Protein AF-A0A7S0ZDK3-F1 (afdb_monomer_lite)

Organism: NCBI:txid708627

Structure (mmCIF, N/CA/C/O backbone):
data_AF-A0A7S0ZDK3-F1
#
_entry.id   AF-A0A7S0ZDK3-F1
#
loop_
_atom_site.group_PDB
_atom_site.id
_atom_site.type_symbol
_atom_site.label_atom_id
_atom_site.label_alt_id
_atom_site.label_comp_id
_atom_site.label_asym_id
_atom_site.label_entity_id
_atom_site.label_seq_id
_atom_site.pdbx_PDB_ins_code
_atom_site.Cartn_x
_atom_site.Cartn_y
_atom_site.Cartn_z
_atom_site.occupancy
_atom_site.B_iso_or_equiv
_atom_site.auth_seq_id
_atom_site.auth_comp_id
_atom_site.auth_asym_id
_atom_site.auth_atom_id
_atom_site.pdbx_PDB_model_num
ATOM 1 N N . MET A 1 1 ? 7.897 22.894 -35.690 1.00 46.56 1 MET A N 1
ATOM 2 C CA . MET A 1 1 ? 9.089 22.799 -34.808 1.00 46.56 1 MET A CA 1
ATOM 3 C C . MET A 1 1 ? 8.785 21.907 -33.601 1.00 46.56 1 MET A C 1
ATOM 5 O O . MET A 1 1 ? 7.871 22.221 -32.848 1.00 46.56 1 MET A O 1
ATOM 9 N N . LYS A 1 2 ? 9.490 20.780 -33.400 1.00 56.97 2 LYS A N 1
ATOM 10 C CA . LYS A 1 2 ? 9.317 19.940 -32.193 1.00 56.97 2 LYS A CA 1
ATOM 11 C C . LYS A 1 2 ? 10.013 20.607 -30.998 1.00 56.97 2 LYS A C 1
ATOM 13 O O . LYS A 1 2 ? 11.218 20.837 -31.040 1.00 56.97 2 LYS A O 1
ATOM 18 N N . LYS A 1 3 ? 9.258 20.910 -29.934 1.00 69.38 3 LYS A N 1
ATOM 19 C CA . LYS A 1 3 ? 9.762 21.470 -28.663 1.00 69.38 3 LYS A CA 1
ATOM 20 C C . LYS A 1 3 ? 10.899 20.583 -28.118 1.00 69.38 3 LYS A C 1
ATOM 22 O O . LYS A 1 3 ? 10.716 19.367 -28.025 1.00 69.38 3 LYS A O 1
ATOM 27 N N . LYS A 1 4 ? 12.056 21.167 -27.758 1.00 67.81 4 LYS A N 1
ATOM 28 C CA . LYS A 1 4 ? 13.169 20.434 -27.117 1.00 67.81 4 LYS A CA 1
ATOM 29 C C . LYS A 1 4 ? 12.643 19.715 -25.869 1.00 67.81 4 LYS A C 1
ATOM 31 O O . LYS A 1 4 ? 12.098 20.341 -24.961 1.00 67.81 4 LYS A O 1
ATOM 36 N N . LEU A 1 5 ? 12.784 18.393 -25.848 1.00 64.25 5 LEU A N 1
ATOM 37 C CA . LEU A 1 5 ? 12.333 17.549 -24.744 1.00 64.25 5 LEU A CA 1
ATOM 38 C C . LEU A 1 5 ? 13.233 17.767 -23.527 1.00 64.25 5 LEU A C 1
ATOM 40 O O . LEU A 1 5 ? 14.458 17.731 -23.644 1.00 64.25 5 LEU A O 1
ATOM 44 N N . LYS A 1 6 ? 12.629 17.975 -22.353 1.00 70.75 6 LYS A N 1
ATOM 45 C CA . LYS A 1 6 ? 13.392 18.118 -21.107 1.00 70.75 6 LYS A CA 1
ATOM 46 C C . LYS A 1 6 ? 14.023 16.771 -20.731 1.00 70.75 6 LYS A C 1
ATOM 48 O O . LYS A 1 6 ? 13.408 15.713 -20.895 1.00 70.75 6 LYS A O 1
ATOM 53 N N . LYS A 1 7 ? 15.254 16.807 -20.210 1.00 61.22 7 LYS A N 1
ATOM 54 C CA . LYS A 1 7 ? 15.987 15.616 -19.747 1.00 61.22 7 LYS A CA 1
ATOM 55 C C . LYS A 1 7 ? 15.122 14.836 -18.745 1.00 61.22 7 LYS A C 1
ATOM 57 O O . LYS A 1 7 ? 14.619 15.414 -17.788 1.00 61.22 7 LYS A O 1
ATOM 62 N N . GLY A 1 8 ? 14.925 13.539 -18.993 1.00 65.38 8 GLY A N 1
ATOM 63 C CA . GLY A 1 8 ? 14.106 12.657 -18.148 1.00 65.38 8 GLY A CA 1
ATOM 64 C C . GLY A 1 8 ? 12.634 12.500 -18.558 1.00 65.38 8 GLY A C 1
ATOM 65 O O . GLY A 1 8 ? 11.938 11.709 -17.935 1.00 65.38 8 GLY A O 1
ATOM 66 N N . GLN A 1 9 ? 12.154 13.184 -19.607 1.00 63.25 9 GLN A N 1
ATOM 67 C CA . GLN A 1 9 ? 10.770 13.030 -20.095 1.00 63.25 9 GLN A CA 1
ATOM 68 C C . GLN A 1 9 ? 10.529 11.804 -20.994 1.00 63.25 9 GLN A C 1
ATOM 70 O O . GLN A 1 9 ? 9.375 11.494 -21.277 1.00 63.25 9 GLN A O 1
ATOM 75 N N . LYS A 1 10 ? 11.577 11.120 -21.477 1.00 62.34 10 LYS A N 1
ATOM 76 C CA . LYS A 1 10 ? 11.452 9.940 -22.355 1.00 62.34 10 LYS A CA 1
ATOM 77 C C . LYS A 1 10 ? 12.510 8.873 -22.055 1.00 62.34 10 LYS A C 1
ATOM 79 O O . LYS A 1 10 ? 13.595 9.186 -21.563 1.00 62.34 10 LYS A O 1
ATOM 84 N N . GLY A 1 11 ? 12.204 7.626 -22.422 1.00 67.31 11 GLY A N 1
ATOM 85 C CA . GLY A 1 11 ? 13.107 6.470 -22.358 1.00 67.31 11 GLY A CA 1
ATOM 86 C C . GLY A 1 11 ? 13.025 5.689 -21.043 1.00 67.31 11 GLY A C 1
ATOM 87 O O . GLY A 1 11 ? 12.132 5.901 -20.236 1.00 67.31 11 GLY A O 1
ATOM 88 N N . ASN A 1 12 ? 13.987 4.799 -20.783 1.00 62.78 12 ASN A N 1
ATOM 89 C CA . ASN A 1 12 ? 13.971 3.926 -19.596 1.00 62.78 12 ASN A CA 1
ATOM 90 C C . ASN A 1 12 ? 13.865 4.671 -18.252 1.00 62.78 12 ASN A C 1
ATOM 92 O O . ASN A 1 12 ? 13.403 4.089 -17.277 1.00 62.78 12 ASN A O 1
ATOM 96 N N . ALA A 1 13 ? 14.239 5.953 -18.198 1.00 63.53 13 ALA A N 1
ATOM 97 C CA . ALA A 1 13 ? 14.087 6.786 -17.008 1.00 63.53 13 ALA A CA 1
ATOM 98 C C . ALA A 1 13 ? 12.617 7.019 -16.599 1.00 63.53 13 ALA A C 1
ATOM 100 O O . ALA A 1 13 ? 12.360 7.224 -15.419 1.00 63.53 13 ALA A O 1
ATOM 101 N N . THR A 1 14 ? 11.653 6.952 -17.529 1.00 72.50 14 THR A N 1
ATOM 102 C CA . THR A 1 14 ? 10.213 7.090 -17.225 1.00 72.50 14 THR A CA 1
ATOM 103 C C . THR A 1 14 ? 9.550 5.772 -16.829 1.00 72.50 14 THR A C 1
ATOM 105 O O . THR A 1 14 ? 8.430 5.769 -16.319 1.00 72.50 14 THR A O 1
ATOM 108 N N . ASN A 1 15 ? 10.223 4.644 -17.067 1.00 88.12 15 ASN A N 1
ATOM 109 C CA . ASN A 1 15 ? 9.660 3.315 -16.825 1.00 88.12 15 ASN A CA 1
ATOM 110 C C . ASN A 1 15 ? 9.730 2.908 -15.355 1.00 88.12 15 ASN A C 1
ATOM 112 O O . ASN A 1 15 ? 8.996 2.012 -14.942 1.00 88.12 15 ASN A O 1
ATOM 116 N N . TYR A 1 16 ? 10.587 3.563 -14.571 1.00 91.75 16 TYR A N 1
ATOM 117 C CA . TYR A 1 16 ? 10.805 3.244 -13.169 1.00 91.75 16 TYR A CA 1
ATOM 118 C C . TYR A 1 16 ? 10.513 4.442 -12.277 1.00 91.75 16 TYR A C 1
ATOM 120 O O . TYR A 1 16 ? 10.767 5.590 -12.630 1.00 91.75 16 TYR A O 1
ATOM 128 N N . ILE A 1 17 ? 10.020 4.150 -11.082 1.00 93.12 17 ILE A N 1
ATOM 129 C CA . ILE A 1 17 ? 9.715 5.128 -10.046 1.00 93.12 17 ILE A CA 1
ATOM 130 C C . ILE A 1 17 ? 10.376 4.692 -8.742 1.00 93.12 17 ILE A C 1
ATOM 132 O O . ILE A 1 17 ? 10.418 3.507 -8.410 1.00 93.12 17 ILE A O 1
ATOM 136 N N . THR A 1 18 ? 10.936 5.642 -7.996 1.00 95.00 18 THR A N 1
ATOM 137 C CA . THR A 1 18 ? 11.538 5.342 -6.693 1.00 95.00 18 THR A CA 1
ATOM 138 C C . THR A 1 18 ? 10.463 5.024 -5.658 1.00 95.00 18 THR A C 1
ATOM 140 O O . THR A 1 18 ? 9.370 5.590 -5.691 1.00 95.00 18 THR A O 1
ATOM 143 N N . ARG A 1 19 ? 10.786 4.171 -4.676 1.00 95.62 19 ARG A N 1
ATOM 144 C CA . ARG A 1 19 ? 9.867 3.810 -3.579 1.00 95.62 19 ARG A CA 1
ATOM 145 C C . ARG A 1 19 ? 9.230 5.032 -2.914 1.00 95.62 19 ARG A C 1
ATOM 147 O O . ARG A 1 19 ? 8.030 5.042 -2.682 1.00 95.62 19 ARG A O 1
ATOM 154 N N . ARG A 1 20 ? 10.016 6.081 -2.636 1.00 95.19 20 ARG A N 1
ATOM 155 C CA . ARG A 1 20 ? 9.509 7.321 -2.018 1.00 95.19 20 ARG A CA 1
ATOM 156 C C . ARG A 1 20 ? 8.434 7.981 -2.883 1.00 95.19 20 ARG A C 1
ATOM 158 O O . ARG A 1 20 ? 7.384 8.332 -2.363 1.00 95.19 20 ARG A O 1
ATOM 165 N N . LYS A 1 21 ? 8.669 8.099 -4.194 1.00 95.00 21 LYS A N 1
ATOM 166 C CA . LYS A 1 21 ? 7.692 8.669 -5.131 1.00 95.00 21 LYS A CA 1
ATOM 167 C C . LYS A 1 21 ? 6.447 7.792 -5.272 1.00 95.00 21 LYS A C 1
ATOM 169 O O . LYS A 1 21 ? 5.349 8.333 -5.335 1.00 95.00 21 LYS A O 1
ATOM 174 N N . ALA A 1 22 ? 6.601 6.466 -5.268 1.00 96.38 22 ALA A N 1
ATOM 175 C CA . ALA A 1 22 ? 5.471 5.538 -5.272 1.00 96.38 22 ALA A CA 1
ATOM 176 C C . ALA A 1 22 ? 4.582 5.721 -4.029 1.00 96.38 22 ALA A C 1
ATOM 178 O O . ALA A 1 22 ? 3.372 5.875 -4.166 1.00 96.38 22 ALA A O 1
ATOM 179 N N . LEU A 1 23 ? 5.180 5.814 -2.834 1.00 96.56 23 LEU A N 1
ATOM 180 C CA . LEU A 1 23 ? 4.452 6.086 -1.587 1.00 96.56 23 LEU A CA 1
ATOM 181 C C . LEU A 1 23 ? 3.692 7.414 -1.641 1.00 96.56 23 LEU A C 1
ATOM 183 O O . LEU A 1 23 ? 2.521 7.467 -1.278 1.00 96.56 23 LEU A O 1
ATOM 187 N N . THR A 1 24 ? 4.337 8.479 -2.128 1.00 96.00 24 THR A N 1
ATOM 188 C CA . THR A 1 24 ? 3.690 9.788 -2.285 1.00 96.00 24 THR A CA 1
ATOM 189 C C . THR A 1 24 ? 2.525 9.729 -3.274 1.00 96.00 24 THR A C 1
ATOM 191 O O . THR A 1 24 ? 1.473 10.292 -2.992 1.00 96.00 24 THR A O 1
ATOM 194 N N . LYS A 1 25 ? 2.683 9.020 -4.399 1.00 95.56 25 LYS A N 1
ATOM 195 C CA . LYS A 1 25 ? 1.644 8.883 -5.429 1.00 95.56 25 LYS A CA 1
ATOM 196 C C . LYS A 1 25 ? 0.436 8.078 -4.939 1.00 95.56 25 LYS A C 1
ATOM 198 O O . LYS A 1 25 ? -0.691 8.460 -5.218 1.00 95.56 25 LYS A O 1
ATOM 203 N N . LEU A 1 26 ? 0.667 6.993 -4.198 1.00 95.81 26 LEU A N 1
ATOM 204 C CA . LEU A 1 26 ? -0.392 6.128 -3.662 1.00 95.81 26 LEU A CA 1
ATOM 205 C C . LEU A 1 26 ? -0.996 6.658 -2.347 1.00 95.81 26 LEU A C 1
ATOM 207 O O . LEU A 1 26 ? -2.065 6.213 -1.937 1.00 95.81 26 LEU A O 1
ATOM 211 N N . GLN A 1 27 ? -0.345 7.628 -1.696 1.00 94.75 27 GLN A N 1
ATOM 212 C CA . GLN A 1 27 ? -0.769 8.265 -0.439 1.00 94.75 27 GLN A CA 1
ATOM 213 C C . GLN A 1 27 ? -0.912 7.307 0.762 1.00 94.75 27 GLN A C 1
ATOM 215 O O . GLN A 1 27 ? -1.668 7.569 1.703 1.00 94.75 27 GLN A O 1
ATOM 220 N N . ILE A 1 28 ? -0.139 6.221 0.772 1.00 95.25 28 ILE A N 1
ATOM 221 C CA . ILE A 1 28 ? -0.136 5.202 1.832 1.00 95.25 28 ILE A CA 1
ATOM 222 C C . ILE A 1 28 ? 1.205 5.144 2.573 1.00 95.25 28 ILE A C 1
ATOM 224 O O . ILE A 1 28 ? 2.226 5.651 2.105 1.00 95.25 28 ILE A O 1
ATOM 228 N N . GLY A 1 29 ? 1.197 4.538 3.762 1.00 94.75 29 GLY A N 1
ATOM 229 C CA . GLY A 1 29 ? 2.408 4.318 4.554 1.00 94.75 29 GLY A CA 1
ATOM 230 C C . GLY A 1 29 ? 3.290 3.200 3.990 1.00 94.75 29 GLY A C 1
ATOM 231 O O . GLY A 1 29 ? 2.846 2.376 3.194 1.00 94.75 29 GLY A O 1
ATOM 232 N N . LEU A 1 30 ? 4.548 3.131 4.442 1.00 95.75 30 LEU A N 1
ATOM 233 C CA . LEU A 1 30 ? 5.502 2.107 3.991 1.00 95.75 30 LEU A CA 1
ATOM 234 C C . LEU A 1 30 ? 5.044 0.678 4.319 1.00 95.75 30 LEU A C 1
ATOM 236 O O . LEU A 1 30 ? 5.250 -0.223 3.510 1.00 95.75 30 LEU A O 1
ATOM 240 N N . ALA A 1 31 ? 4.445 0.471 5.493 1.00 95.31 31 ALA A N 1
ATOM 241 C CA . ALA A 1 31 ? 3.962 -0.842 5.914 1.00 95.31 31 ALA A CA 1
ATOM 242 C C . ALA A 1 31 ? 2.822 -1.337 5.012 1.00 95.31 31 ALA A C 1
ATOM 244 O O . ALA A 1 31 ? 2.884 -2.454 4.506 1.00 95.31 31 ALA A O 1
ATOM 245 N N . ASP A 1 32 ? 1.832 -0.482 4.750 1.00 95.44 32 ASP A N 1
ATOM 246 C CA . ASP A 1 32 ? 0.687 -0.831 3.905 1.00 95.44 32 ASP A CA 1
ATOM 247 C C . ASP A 1 32 ? 1.106 -0.993 2.439 1.00 95.44 32 ASP A C 1
ATOM 249 O O . ASP A 1 32 ? 0.669 -1.929 1.779 1.00 95.44 32 ASP A O 1
ATOM 253 N N . PHE A 1 33 ? 2.046 -0.175 1.952 1.00 96.88 33 PHE A N 1
ATOM 254 C CA . PHE A 1 33 ? 2.630 -0.355 0.621 1.00 96.88 33 PHE A CA 1
ATOM 255 C C . PHE A 1 33 ? 3.325 -1.708 0.473 1.00 96.88 33 PHE A C 1
ATOM 257 O O . PHE A 1 33 ? 3.109 -2.395 -0.516 1.00 96.88 33 PHE A O 1
ATOM 264 N N . ARG A 1 34 ? 4.124 -2.129 1.463 1.00 96.25 34 ARG A N 1
ATOM 265 C CA . ARG A 1 34 ? 4.765 -3.453 1.442 1.00 96.25 34 ARG A CA 1
ATOM 266 C C . ARG A 1 34 ? 3.736 -4.580 1.427 1.00 96.25 34 ARG A C 1
ATOM 268 O O . ARG A 1 34 ? 3.888 -5.501 0.635 1.00 96.25 34 ARG A O 1
ATOM 275 N N . ARG A 1 35 ? 2.690 -4.492 2.258 1.00 95.00 35 ARG A N 1
ATOM 276 C CA . ARG A 1 35 ? 1.592 -5.474 2.260 1.00 95.00 35 ARG A CA 1
ATOM 277 C C . ARG A 1 35 ? 0.922 -5.551 0.895 1.00 95.00 35 ARG A C 1
ATOM 279 O O . ARG A 1 35 ? 0.792 -6.639 0.351 1.00 95.00 35 ARG A O 1
ATOM 286 N N . LEU A 1 36 ? 0.575 -4.402 0.319 1.00 94.94 36 LEU A N 1
ATOM 287 C CA . LEU A 1 36 ? -0.054 -4.328 -0.995 1.00 94.94 36 LEU A CA 1
ATOM 288 C C . LEU A 1 36 ? 0.837 -4.925 -2.091 1.00 94.94 36 LEU A C 1
ATOM 290 O O . LEU A 1 36 ? 0.361 -5.690 -2.923 1.00 94.94 36 LEU A O 1
ATOM 294 N N . CYS A 1 37 ? 2.139 -4.633 -2.061 1.00 95.62 37 CYS A N 1
ATOM 295 C CA . CYS A 1 37 ? 3.105 -5.216 -2.988 1.00 95.62 37 CYS A CA 1
ATOM 296 C C . CYS A 1 37 ? 3.170 -6.745 -2.883 1.00 95.62 37 CYS A C 1
ATOM 298 O O . CYS A 1 37 ? 3.202 -7.403 -3.915 1.00 95.62 37 CYS A O 1
ATOM 300 N N . ILE A 1 38 ? 3.147 -7.316 -1.674 1.00 94.00 38 ILE A N 1
ATOM 301 C CA . ILE A 1 38 ? 3.134 -8.777 -1.477 1.00 94.00 38 ILE A CA 1
ATOM 302 C C . ILE A 1 38 ? 1.834 -9.380 -2.029 1.00 94.00 38 ILE A C 1
ATOM 304 O O . ILE A 1 38 ? 1.861 -10.341 -2.800 1.00 94.00 38 ILE A O 1
ATOM 308 N N . LEU A 1 39 ? 0.694 -8.770 -1.698 1.00 92.88 39 LEU A N 1
ATOM 309 C CA . LEU A 1 39 ? -0.628 -9.216 -2.144 1.00 92.88 39 LEU A CA 1
ATOM 310 C C . LEU A 1 39 ? -0.795 -9.149 -3.668 1.00 92.88 39 LEU A C 1
ATOM 312 O O . LEU A 1 39 ? -1.442 -10.009 -4.253 1.00 92.88 39 LEU A O 1
ATOM 316 N N . LYS A 1 40 ? -0.171 -8.178 -4.339 1.00 93.44 40 LYS A N 1
ATOM 317 C CA . LYS A 1 40 ? -0.208 -8.050 -5.805 1.00 93.44 40 LYS A CA 1
ATOM 318 C C . LYS A 1 40 ? 1.006 -8.641 -6.529 1.00 93.44 40 LYS A C 1
ATOM 320 O O . LYS A 1 40 ? 1.061 -8.568 -7.748 1.00 93.44 40 LYS A O 1
ATOM 325 N N . GLY A 1 41 ? 1.968 -9.225 -5.812 1.00 93.44 41 GLY A N 1
ATOM 326 C CA . GLY A 1 41 ? 3.169 -9.815 -6.421 1.00 93.44 41 GLY A CA 1
ATOM 327 C C . GLY A 1 41 ? 4.081 -8.789 -7.109 1.00 93.44 41 GLY A C 1
ATOM 328 O O . GLY A 1 41 ? 4.736 -9.093 -8.103 1.00 93.44 41 GLY A O 1
ATOM 329 N N . ILE A 1 42 ? 4.114 -7.550 -6.612 1.00 95.44 42 ILE A N 1
ATOM 330 C CA . ILE A 1 42 ? 4.919 -6.466 -7.183 1.00 95.44 42 ILE A CA 1
ATOM 331 C C . ILE A 1 42 ? 6.248 -6.376 -6.447 1.00 95.44 42 ILE A C 1
ATOM 333 O O . ILE A 1 42 ? 6.318 -6.002 -5.275 1.00 95.44 42 ILE A O 1
ATOM 337 N N . PHE A 1 43 ? 7.324 -6.649 -7.176 1.00 95.19 43 PHE A N 1
ATOM 338 C CA . PHE A 1 43 ? 8.675 -6.687 -6.633 1.00 95.19 43 PHE A CA 1
ATOM 339 C C . PHE A 1 43 ? 9.511 -5.483 -7.081 1.00 95.19 43 PHE A C 1
ATOM 341 O O . PHE A 1 43 ? 9.316 -4.941 -8.176 1.00 95.19 43 PHE A O 1
ATOM 348 N N . PRO A 1 44 ? 10.481 -5.053 -6.256 1.00 95.69 44 PRO A N 1
ATOM 349 C CA . PRO A 1 44 ? 11.426 -4.029 -6.663 1.00 95.69 44 PRO A CA 1
ATOM 350 C C . PRO A 1 44 ? 12.264 -4.498 -7.861 1.00 95.69 44 PRO A C 1
ATOM 352 O O . PRO A 1 44 ? 12.620 -5.668 -7.984 1.00 95.69 44 PRO A O 1
ATOM 355 N N . ARG A 1 45 ? 12.619 -3.565 -8.744 1.00 92.69 45 ARG A N 1
ATOM 356 C CA . ARG A 1 45 ? 13.452 -3.809 -9.927 1.00 92.69 45 ARG A CA 1
ATOM 357 C C . ARG A 1 45 ? 14.778 -3.068 -9.811 1.00 92.69 45 ARG A C 1
ATOM 359 O O . ARG A 1 45 ? 14.851 -1.986 -9.228 1.00 92.69 45 ARG A O 1
ATOM 366 N N . ASN A 1 46 ? 15.820 -3.630 -10.421 1.00 90.19 46 ASN A N 1
ATOM 367 C CA . ASN A 1 46 ? 17.136 -3.005 -10.527 1.00 90.19 46 ASN A CA 1
ATOM 368 C C . ASN A 1 46 ? 17.352 -2.471 -11.958 1.00 90.19 46 ASN A C 1
ATOM 370 O O . ASN A 1 46 ? 17.817 -3.214 -12.823 1.00 90.19 46 ASN A O 1
ATOM 374 N N . PRO A 1 47 ? 16.966 -1.218 -12.265 1.00 88.69 47 PRO A N 1
ATOM 375 C CA . PRO A 1 47 ? 17.093 -0.690 -13.618 1.00 88.69 47 PRO A CA 1
ATOM 376 C C . PRO A 1 47 ? 18.558 -0.433 -13.986 1.00 88.69 47 PRO A C 1
ATOM 378 O O . PRO A 1 47 ? 19.327 0.076 -13.171 1.00 88.69 47 PRO A O 1
ATOM 381 N N . LYS A 1 48 ? 18.922 -0.700 -15.251 1.00 84.06 48 LYS A N 1
ATOM 382 C CA . LYS A 1 48 ? 20.277 -0.446 -15.785 1.00 84.06 48 LYS A CA 1
ATOM 383 C C . LYS A 1 48 ? 20.684 1.031 -15.688 1.00 84.06 48 LYS A C 1
ATOM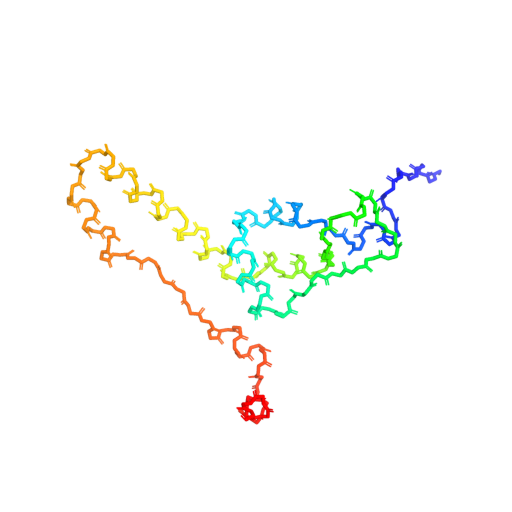 385 O O . LYS A 1 48 ? 21.842 1.341 -15.445 1.00 84.06 48 LYS A O 1
ATOM 390 N N . LYS A 1 49 ? 19.729 1.950 -15.879 1.00 82.06 49 LYS A N 1
ATOM 391 C CA . LYS A 1 49 ? 19.928 3.401 -15.724 1.00 82.06 49 LYS A CA 1
ATOM 392 C C . LYS A 1 49 ? 19.083 3.908 -14.558 1.00 82.06 49 LYS A C 1
ATOM 394 O O . LYS A 1 49 ? 17.859 3.963 -14.658 1.00 82.06 49 LYS A O 1
ATOM 399 N N . LYS A 1 50 ? 19.743 4.291 -13.465 1.00 83.31 50 LYS A N 1
ATOM 400 C CA . LYS A 1 50 ? 19.112 4.795 -12.237 1.00 83.31 50 LYS A CA 1
ATOM 401 C C . LYS A 1 50 ? 19.099 6.321 -12.235 1.00 83.31 50 LYS A C 1
ATOM 403 O O . LYS A 1 50 ? 20.084 6.955 -11.878 1.00 83.31 50 LYS A O 1
ATOM 408 N N . ALA A 1 51 ? 17.977 6.914 -12.639 1.00 77.38 51 ALA A N 1
ATOM 409 C CA . ALA A 1 51 ? 17.863 8.366 -12.812 1.00 77.38 51 ALA A CA 1
ATOM 410 C C . ALA A 1 51 ? 17.992 9.171 -11.502 1.00 77.38 51 ALA A C 1
ATOM 412 O O . ALA A 1 51 ? 18.411 10.322 -11.535 1.00 77.38 51 ALA A O 1
ATOM 413 N N . GLU A 1 52 ? 17.639 8.583 -10.355 1.00 82.62 52 GLU A N 1
ATOM 414 C CA . GLU A 1 52 ? 17.579 9.274 -9.058 1.00 82.62 52 GLU A CA 1
ATOM 415 C C . GLU A 1 52 ? 18.623 8.766 -8.048 1.00 82.62 52 GLU A C 1
ATOM 417 O O . GLU A 1 52 ? 18.500 9.046 -6.852 1.00 82.62 52 GLU A O 1
ATOM 422 N N . GLY A 1 53 ? 19.632 8.019 -8.508 1.00 85.00 53 GLY A N 1
ATOM 423 C CA . GLY A 1 53 ? 20.732 7.496 -7.690 1.00 85.00 53 GLY A CA 1
ATOM 424 C C . GLY A 1 53 ? 20.704 5.979 -7.469 1.00 85.00 53 GLY A C 1
ATOM 425 O O . GLY A 1 53 ? 19.664 5.325 -7.600 1.00 85.00 53 GLY A O 1
ATOM 426 N N . ASN A 1 54 ? 21.870 5.420 -7.124 1.00 82.38 54 ASN A N 1
ATOM 427 C CA . ASN A 1 54 ? 22.121 3.974 -7.147 1.00 82.38 54 ASN A CA 1
ATOM 428 C C . ASN A 1 54 ? 21.545 3.187 -5.961 1.00 82.38 54 ASN A C 1
ATOM 430 O O . ASN A 1 54 ? 21.137 2.039 -6.145 1.00 82.38 54 ASN A O 1
ATOM 434 N N . LEU A 1 55 ? 21.469 3.820 -4.787 1.00 88.81 55 LEU A N 1
ATOM 435 C CA . LEU A 1 55 ? 21.061 3.218 -3.507 1.00 88.81 55 LEU A CA 1
ATOM 436 C C . LEU A 1 55 ? 19.537 3.155 -3.303 1.00 88.81 55 LEU A C 1
ATOM 438 O O . LEU A 1 55 ? 19.053 2.697 -2.271 1.00 88.81 55 LEU A O 1
ATOM 442 N N . LYS A 1 56 ? 18.751 3.658 -4.259 1.00 91.38 56 LYS A N 1
ATOM 443 C CA . LYS A 1 56 ? 17.291 3.699 -4.139 1.00 91.38 56 LYS A CA 1
ATOM 444 C C . LYS A 1 56 ? 16.660 2.415 -4.664 1.00 91.38 56 LYS A C 1
ATOM 446 O O . LYS A 1 56 ? 17.091 1.855 -5.666 1.00 91.38 56 LYS A O 1
ATOM 451 N N . THR A 1 57 ? 15.575 2.000 -4.015 1.00 93.44 57 THR A N 1
ATOM 452 C CA . THR A 1 57 ? 14.692 0.945 -4.519 1.00 93.44 57 THR A CA 1
ATOM 453 C C . THR A 1 57 ? 13.768 1.512 -5.594 1.00 93.44 57 THR A C 1
ATOM 455 O O . THR A 1 57 ? 13.096 2.525 -5.358 1.00 93.44 57 THR A O 1
ATOM 458 N N . TYR A 1 58 ? 13.708 0.845 -6.743 1.00 94.75 58 TYR A N 1
ATOM 459 C CA . TYR A 1 58 ? 12.863 1.222 -7.872 1.00 94.75 58 TYR A CA 1
ATOM 460 C C . TYR A 1 58 ? 11.757 0.191 -8.093 1.00 94.75 58 TYR A C 1
ATOM 462 O O . TYR A 1 58 ? 11.950 -0.995 -7.849 1.00 94.75 58 TYR A O 1
ATOM 470 N N . TYR A 1 59 ? 10.614 0.655 -8.581 1.00 95.62 59 TYR A N 1
ATOM 471 C CA . TYR A 1 59 ? 9.484 -0.152 -9.042 1.00 95.62 59 TYR A CA 1
ATOM 472 C C . TYR A 1 59 ? 9.161 0.234 -10.481 1.00 95.62 59 TYR A C 1
ATOM 474 O O . TYR A 1 59 ? 9.539 1.326 -10.918 1.00 95.62 59 TYR A O 1
ATOM 482 N N . LEU A 1 60 ? 8.470 -0.629 -11.224 1.00 94.75 60 LEU A N 1
ATOM 483 C CA . LEU A 1 60 ? 7.949 -0.240 -12.530 1.00 94.75 60 LEU A CA 1
ATOM 484 C C . LEU A 1 60 ? 6.812 0.763 -12.346 1.00 94.75 60 LEU A C 1
ATOM 486 O O . LEU A 1 60 ? 5.946 0.610 -11.490 1.00 94.75 60 LEU A O 1
ATOM 490 N N . ASN A 1 61 ? 6.805 1.800 -13.175 1.00 94.00 61 ASN A N 1
ATOM 491 C CA . ASN A 1 61 ? 5.760 2.814 -13.136 1.00 94.00 61 ASN A CA 1
ATOM 492 C C . ASN A 1 61 ? 4.389 2.223 -13.511 1.00 94.00 61 ASN A C 1
ATOM 494 O O . ASN A 1 61 ? 3.385 2.636 -12.938 1.00 94.00 61 ASN A O 1
ATOM 498 N N . LYS A 1 62 ? 4.361 1.225 -14.410 1.00 93.4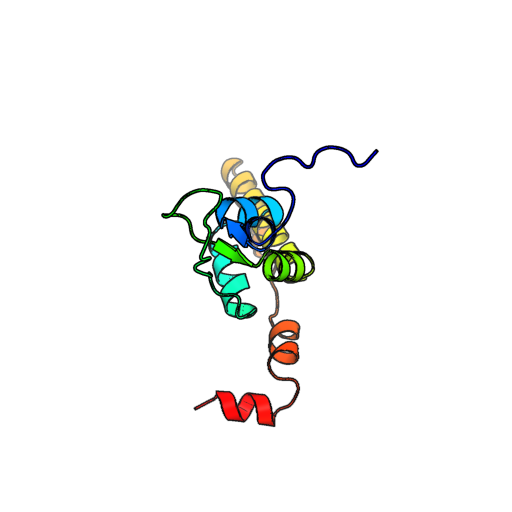4 62 LYS A N 1
ATOM 499 C CA . LYS A 1 62 ? 3.144 0.483 -14.783 1.00 93.44 62 LYS A CA 1
ATOM 500 C C . LYS A 1 62 ? 2.535 -0.243 -13.581 1.00 93.44 62 LYS A C 1
ATOM 502 O O . LYS A 1 62 ? 1.352 -0.080 -13.327 1.00 93.44 62 LYS A O 1
ATOM 507 N N . ASP A 1 63 ? 3.353 -0.934 -12.790 1.00 95.50 63 ASP A N 1
ATOM 508 C CA . ASP A 1 63 ? 2.895 -1.638 -11.586 1.00 95.50 63 ASP A CA 1
ATOM 509 C C . ASP A 1 63 ? 2.327 -0.657 -10.550 1.00 95.50 63 ASP A C 1
ATOM 511 O O . ASP A 1 63 ? 1.291 -0.906 -9.947 1.00 95.50 63 ASP A O 1
ATOM 515 N N . ILE A 1 64 ? 2.960 0.510 -10.373 1.00 96.06 64 ILE A N 1
ATOM 516 C CA . ILE A 1 64 ? 2.433 1.545 -9.470 1.00 96.06 64 ILE A CA 1
ATOM 517 C C . ILE A 1 64 ? 1.135 2.166 -10.004 1.00 96.06 64 ILE A C 1
ATOM 519 O O . ILE A 1 64 ? 0.276 2.541 -9.212 1.00 96.06 64 ILE A O 1
ATOM 523 N N . GLN A 1 65 ? 0.975 2.299 -11.324 1.00 94.75 65 GLN A N 1
ATOM 524 C CA . GLN A 1 65 ? -0.301 2.712 -11.919 1.00 94.75 65 GLN A CA 1
ATOM 525 C C . GLN A 1 65 ? -1.381 1.655 -11.700 1.00 94.75 65 GLN A C 1
ATOM 527 O O . GLN A 1 65 ? -2.484 2.013 -11.314 1.00 94.75 65 GLN A O 1
ATOM 532 N N . PHE A 1 66 ? -1.050 0.377 -11.867 1.00 94.25 66 PHE A N 1
ATOM 533 C CA . PHE A 1 66 ? -1.958 -0.725 -11.578 1.00 94.25 66 PHE A CA 1
ATOM 534 C C . PHE A 1 66 ? -2.410 -0.712 -10.112 1.00 94.25 66 PHE A C 1
ATOM 536 O O . PHE A 1 66 ? -3.606 -0.732 -9.837 1.00 94.25 66 PHE A O 1
ATOM 543 N N . LEU A 1 67 ? -1.472 -0.541 -9.173 1.00 94.81 67 LEU A N 1
ATOM 544 C CA . LEU A 1 67 ? -1.800 -0.385 -7.754 1.00 94.81 67 LEU A CA 1
ATOM 545 C C . LEU A 1 67 ? -2.706 0.809 -7.475 1.00 94.81 67 LEU A C 1
ATOM 547 O O . LEU A 1 67 ? -3.500 0.739 -6.552 1.00 94.81 67 LEU A O 1
ATOM 551 N N . ALA A 1 68 ? -2.601 1.898 -8.239 1.00 95.06 68 ALA A N 1
ATOM 552 C CA . ALA A 1 68 ? -3.413 3.092 -8.013 1.00 95.06 68 ALA A CA 1
ATOM 553 C C . ALA A 1 68 ? -4.919 2.861 -8.233 1.00 95.06 68 ALA A C 1
ATOM 555 O O . ALA A 1 68 ? -5.713 3.655 -7.737 1.00 95.06 68 ALA A 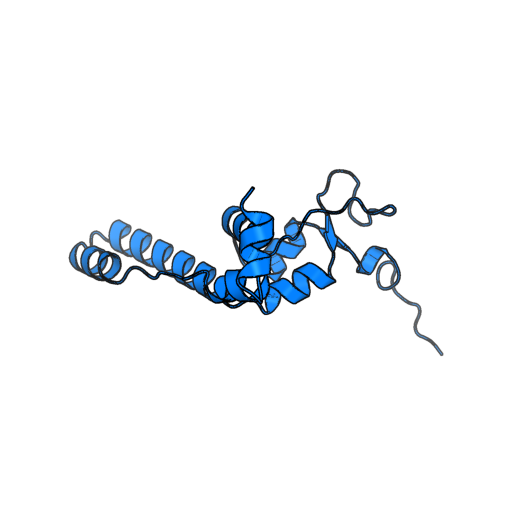O 1
ATOM 556 N N . HIS A 1 69 ? -5.295 1.795 -8.944 1.00 92.62 69 HIS A N 1
ATOM 557 C CA . HIS A 1 69 ? -6.684 1.392 -9.178 1.00 92.62 69 HIS A CA 1
ATOM 558 C C . HIS A 1 69 ? -7.148 0.265 -8.247 1.00 92.62 69 HIS A C 1
ATOM 560 O O . HIS A 1 69 ? -8.240 -0.270 -8.416 1.00 92.62 69 HIS A O 1
ATOM 566 N N . GLU A 1 70 ? -6.318 -0.126 -7.283 1.00 93.81 70 GLU A N 1
ATOM 567 C CA . GLU A 1 70 ? -6.601 -1.249 -6.407 1.00 93.81 70 GLU A CA 1
ATOM 568 C C . GLU A 1 70 ? -7.523 -0.806 -5.235 1.00 93.81 70 GLU A C 1
ATOM 570 O O . GLU A 1 70 ? -7.197 0.166 -4.545 1.00 93.81 70 GLU A O 1
ATOM 575 N N . PRO A 1 71 ? -8.667 -1.485 -4.987 1.00 93.25 71 PRO A N 1
ATOM 576 C CA . PRO A 1 71 ? -9.649 -1.070 -3.970 1.00 93.25 71 PRO A CA 1
ATOM 577 C C . PRO A 1 71 ? -9.155 -1.072 -2.511 1.00 93.25 71 PRO A C 1
ATOM 579 O O . PRO A 1 71 ? -9.626 -0.285 -1.684 1.00 93.25 71 PRO A O 1
ATOM 582 N N . LEU A 1 72 ? -8.205 -1.940 -2.158 1.00 93.12 72 LEU A N 1
ATOM 583 C CA . LEU A 1 72 ? -7.607 -2.023 -0.822 1.00 93.12 72 LEU A CA 1
ATOM 584 C C . LEU A 1 72 ? -6.878 -0.734 -0.430 1.00 93.12 72 LEU A C 1
ATOM 586 O O . LEU A 1 72 ? -6.771 -0.442 0.763 1.00 93.12 72 LEU A O 1
ATOM 590 N N . LEU A 1 73 ? -6.418 0.072 -1.396 1.00 94.31 73 LEU A N 1
ATOM 591 C CA . LEU A 1 73 ? -5.866 1.401 -1.111 1.00 94.31 73 LEU A CA 1
ATOM 592 C C . LEU A 1 73 ? -6.828 2.262 -0.298 1.00 94.31 73 LEU A C 1
ATOM 594 O O . LEU A 1 73 ? -6.413 2.888 0.683 1.00 94.31 73 LEU A O 1
ATOM 598 N N . ASP A 1 74 ? -8.100 2.290 -0.684 1.00 93.69 74 ASP A N 1
ATOM 599 C CA . ASP A 1 74 ? -9.097 3.107 -0.002 1.00 93.69 74 ASP A CA 1
ATOM 600 C C . ASP A 1 74 ? -9.401 2.552 1.386 1.00 93.69 74 ASP A C 1
ATOM 602 O O . ASP A 1 74 ? -9.483 3.319 2.348 1.00 93.69 74 ASP A O 1
ATOM 606 N N . LYS A 1 75 ? -9.395 1.224 1.544 1.00 94.62 75 LYS A N 1
ATOM 607 C CA . LYS A 1 75 ? -9.485 0.582 2.862 1.00 94.62 75 LYS A CA 1
ATOM 608 C C . LYS A 1 75 ? -8.301 0.906 3.768 1.00 94.62 75 LYS A C 1
ATOM 610 O O . LYS A 1 75 ? -8.488 1.195 4.950 1.00 94.62 75 LYS A O 1
ATOM 615 N N . PHE A 1 76 ? -7.077 0.945 3.247 1.00 94.31 76 PHE A N 1
ATOM 616 C CA . PHE A 1 76 ? -5.916 1.365 4.037 1.00 94.31 76 PHE A CA 1
ATOM 617 C C . PHE A 1 76 ? -6.004 2.832 4.464 1.00 94.31 76 PHE A C 1
ATOM 619 O O . PHE A 1 76 ? -5.654 3.173 5.600 1.00 94.31 76 PHE A O 1
ATOM 626 N N . ARG A 1 77 ? -6.504 3.709 3.588 1.00 94.44 77 ARG A N 1
ATOM 627 C CA . ARG A 1 77 ? -6.737 5.124 3.911 1.00 94.44 77 ARG A CA 1
ATOM 628 C C . ARG A 1 77 ? -7.824 5.282 4.974 1.00 94.44 77 ARG A C 1
ATOM 630 O O . ARG A 1 77 ? -7.619 6.034 5.928 1.00 94.44 77 ARG A O 1
ATOM 637 N N . GLU A 1 78 ? -8.915 4.530 4.860 1.00 94.75 78 GLU A N 1
ATOM 638 C CA . GLU A 1 78 ? -10.006 4.468 5.837 1.00 94.75 78 GLU A CA 1
ATOM 639 C C . GLU A 1 78 ? -9.489 4.029 7.216 1.00 94.75 78 GLU A C 1
ATOM 641 O O . GLU A 1 78 ? -9.669 4.742 8.205 1.00 94.75 78 GLU A O 1
ATOM 646 N N . ILE A 1 79 ? -8.733 2.928 7.280 1.00 94.75 79 ILE A N 1
ATOM 647 C CA . ILE A 1 79 ? -8.126 2.424 8.522 1.00 94.75 79 ILE A CA 1
ATOM 648 C C . ILE A 1 79 ? -7.163 3.447 9.132 1.00 94.75 79 ILE A C 1
ATOM 650 O O . ILE A 1 79 ? -7.113 3.623 10.353 1.00 94.75 79 ILE A O 1
ATOM 654 N N . ARG A 1 80 ? -6.381 4.153 8.311 1.00 94.19 80 ARG A N 1
ATOM 655 C CA . ARG A 1 80 ? -5.482 5.206 8.798 1.00 94.19 80 ARG A CA 1
ATOM 656 C C . ARG A 1 80 ? -6.262 6.385 9.382 1.00 94.19 80 ARG A C 1
ATOM 658 O O . ARG A 1 80 ? -5.887 6.890 10.443 1.00 94.19 80 ARG A O 1
ATOM 665 N N . ALA A 1 81 ? -7.335 6.818 8.722 1.00 95.12 81 ALA A N 1
ATOM 666 C CA . ALA A 1 81 ? -8.211 7.871 9.228 1.00 95.12 81 ALA A CA 1
ATOM 667 C C . ALA A 1 81 ? -8.894 7.446 10.538 1.00 95.12 81 ALA A C 1
ATOM 669 O O . ALA A 1 81 ? -8.899 8.209 11.504 1.00 95.12 81 ALA A O 1
ATOM 670 N N . TYR A 1 82 ? -9.378 6.206 10.604 1.00 96.31 82 TYR A N 1
ATOM 671 C CA . TYR A 1 82 ? -9.933 5.583 11.801 1.00 96.31 82 TYR A CA 1
ATOM 672 C C . TYR A 1 82 ? -8.955 5.605 12.983 1.00 96.31 82 TYR A C 1
ATOM 674 O O . TYR A 1 82 ? -9.286 6.107 14.058 1.00 96.31 82 TYR A O 1
ATOM 682 N N . ARG A 1 83 ? -7.707 5.163 12.773 1.00 94.75 83 ARG A N 1
ATOM 683 C CA . ARG A 1 83 ? -6.659 5.213 13.808 1.00 94.75 83 ARG A CA 1
ATOM 684 C C . ARG A 1 83 ? -6.440 6.636 14.319 1.00 94.75 83 ARG A C 1
ATOM 686 O O . ARG A 1 83 ? -6.327 6.839 15.525 1.00 94.75 83 ARG A O 1
ATOM 693 N N . LYS A 1 84 ? -6.432 7.631 13.424 1.00 95.62 84 LYS A N 1
ATOM 694 C CA . LYS A 1 84 ? -6.302 9.046 13.806 1.00 95.62 84 LYS A CA 1
ATOM 695 C C . LYS A 1 84 ? -7.495 9.531 14.639 1.00 95.62 84 LYS A C 1
ATOM 697 O O . LYS A 1 84 ? -7.283 10.266 15.601 1.00 95.62 84 LYS A O 1
ATOM 702 N N . LYS A 1 85 ? -8.724 9.115 14.307 1.00 96.31 85 LYS A N 1
ATOM 703 C CA . LYS A 1 85 ? -9.929 9.426 15.099 1.00 96.31 85 LYS A CA 1
ATOM 704 C C . LYS A 1 85 ? -9.834 8.847 16.512 1.00 96.31 85 LYS A C 1
ATOM 706 O O . LYS A 1 85 ? -10.066 9.582 17.464 1.00 96.31 85 LYS A O 1
ATOM 711 N N . ILE A 1 86 ? -9.401 7.591 16.653 1.00 96.81 86 ILE A N 1
ATOM 712 C CA . ILE A 1 86 ? -9.189 6.970 17.971 1.00 96.81 86 ILE A CA 1
ATOM 713 C C . ILE A 1 86 ? -8.157 7.737 18.791 1.00 96.81 86 ILE A C 1
ATOM 715 O O . ILE A 1 86 ? -8.424 8.061 19.944 1.00 96.81 86 ILE A O 1
ATOM 719 N N . VAL A 1 87 ? -6.990 8.041 18.214 1.00 97.06 87 VAL A N 1
ATOM 720 C CA . VAL A 1 87 ? -5.940 8.785 18.929 1.00 97.06 87 VAL A CA 1
ATOM 721 C C . VAL A 1 87 ? -6.465 10.144 19.397 1.00 97.06 87 VAL A C 1
ATOM 723 O O . VAL A 1 87 ? -6.228 10.529 20.538 1.00 97.06 87 VAL A O 1
ATOM 726 N N . ARG A 1 88 ? -7.242 10.837 18.555 1.00 96.88 88 ARG A N 1
ATOM 727 C CA . ARG A 1 88 ? -7.854 12.125 18.900 1.00 96.88 88 ARG A CA 1
ATOM 728 C C . ARG A 1 88 ? -8.878 12.008 20.035 1.00 96.88 88 ARG A C 1
ATOM 730 O O . ARG A 1 88 ? -8.814 12.802 20.966 1.00 96.88 88 ARG A O 1
ATOM 737 N N . ALA A 1 89 ? -9.783 11.033 19.983 1.00 96.38 89 ALA A N 1
ATOM 738 C CA . ALA A 1 89 ? -10.783 10.819 21.033 1.00 96.38 89 ALA A CA 1
ATOM 739 C C . ALA A 1 89 ? -10.124 10.427 22.368 1.00 96.38 89 ALA A C 1
ATOM 741 O O . ALA A 1 89 ? -10.476 10.957 23.419 1.00 96.38 89 ALA A O 1
ATOM 742 N N . LYS A 1 90 ? -9.079 9.586 22.317 1.00 95.88 90 LYS A N 1
ATOM 743 C CA . LYS A 1 90 ? -8.255 9.256 23.490 1.00 95.88 90 LYS A CA 1
ATOM 744 C C . LYS A 1 90 ? -7.576 10.490 24.079 1.00 95.88 90 LYS A C 1
ATOM 746 O O . LYS A 1 90 ? -7.659 10.692 25.279 1.00 95.88 90 LYS A O 1
ATOM 751 N N . SER A 1 91 ? -6.969 11.347 23.252 1.00 96.62 91 SER A N 1
ATOM 752 C CA . SER A 1 91 ? -6.326 12.580 23.742 1.00 96.62 91 SER A CA 1
ATOM 753 C C . SER A 1 91 ? -7.297 13.584 24.370 1.00 96.62 91 SER A C 1
ATOM 755 O O . SER A 1 91 ? -6.868 14.458 25.112 1.00 96.62 91 SER A O 1
ATOM 757 N N . ARG A 1 92 ? -8.594 13.473 24.062 1.00 96.50 92 ARG A N 1
ATOM 758 C CA . ARG A 1 92 ? -9.663 14.318 24.610 1.00 96.50 92 ARG A CA 1
ATOM 759 C C . ARG A 1 92 ? -10.365 13.698 25.816 1.00 96.50 92 ARG A C 1
ATOM 761 O O . ARG A 1 92 ? -11.277 14.316 26.344 1.00 96.50 92 ARG A O 1
ATOM 768 N N . ASN A 1 93 ? -9.953 12.502 26.246 1.00 95.81 93 ASN A N 1
ATOM 769 C CA . ASN A 1 93 ? -10.602 11.745 27.316 1.00 95.81 93 ASN A CA 1
ATOM 770 C C . ASN A 1 93 ? -12.108 11.521 27.070 1.00 95.81 93 ASN A C 1
ATOM 772 O O . ASN A 1 93 ? -12.917 11.646 27.982 1.00 95.81 93 ASN A O 1
ATOM 776 N N . GLU A 1 94 ? -12.487 11.164 25.836 1.00 95.44 94 GLU A N 1
ATOM 777 C CA . GLU A 1 94 ? -13.874 10.865 25.442 1.00 95.44 94 GLU A CA 1
ATOM 778 C C . GLU A 1 94 ? -14.100 9.331 25.345 1.00 95.44 94 GLU A C 1
ATOM 780 O O . GLU A 1 94 ? -14.100 8.770 24.241 1.00 95.44 94 GLU A O 1
ATOM 785 N N . PRO A 1 95 ? -14.280 8.595 26.464 1.00 93.69 95 PRO A N 1
ATOM 786 C CA . PRO A 1 95 ? -14.303 7.127 26.461 1.00 93.69 95 PRO A CA 1
ATOM 787 C C . PRO A 1 95 ? -15.486 6.536 25.683 1.00 93.69 95 PRO A C 1
ATOM 789 O O . PRO A 1 95 ? -15.327 5.507 25.026 1.00 93.69 95 PRO A O 1
ATOM 792 N N . GLY A 1 96 ? -16.649 7.197 25.696 1.00 95.69 96 GLY A N 1
ATOM 793 C CA . GLY A 1 96 ? -17.834 6.745 24.958 1.00 95.69 96 GLY A CA 1
ATOM 794 C C . GLY A 1 96 ? -17.612 6.723 23.442 1.00 95.69 96 GLY A C 1
ATOM 795 O O . GLY A 1 96 ? -17.934 5.739 22.777 1.00 95.69 96 GLY A O 1
ATOM 796 N N . ILE A 1 97 ? -16.964 7.761 22.903 1.00 94.06 97 ILE A N 1
ATOM 797 C CA . ILE A 1 97 ? -16.621 7.841 21.476 1.00 94.06 97 ILE A CA 1
ATOM 798 C C . ILE A 1 97 ? -15.574 6.785 21.123 1.00 94.06 97 ILE A C 1
ATOM 800 O O . ILE A 1 97 ? -15.685 6.128 20.090 1.00 94.06 97 ILE A O 1
ATOM 804 N N . VAL A 1 98 ? -14.571 6.574 21.983 1.00 95.81 98 VAL A N 1
ATOM 805 C CA . VAL A 1 98 ? -13.574 5.515 21.770 1.00 95.81 98 VAL A CA 1
ATOM 806 C C . VAL A 1 98 ? -14.241 4.142 21.712 1.00 95.81 98 VAL A C 1
ATOM 808 O O . VAL A 1 98 ? -13.924 3.372 20.808 1.00 95.81 98 VAL A O 1
ATOM 811 N N . LYS A 1 99 ? -15.179 3.846 22.619 1.00 96.25 99 LYS A N 1
ATOM 812 C CA . LYS A 1 99 ? -15.916 2.575 22.634 1.00 96.25 99 LYS A CA 1
ATOM 813 C C . LYS A 1 99 ? -16.695 2.365 21.332 1.00 96.25 99 LYS A C 1
ATOM 815 O O . LYS A 1 99 ? -16.483 1.360 20.662 1.00 96.25 99 LYS A O 1
ATOM 820 N N . SER A 1 100 ? -17.479 3.360 20.916 1.00 95.62 100 SER A N 1
ATOM 821 C CA . SER A 1 100 ? -18.240 3.305 19.661 1.00 95.62 100 SER A CA 1
ATOM 822 C C . SER A 1 100 ? -17.339 3.144 18.425 1.00 95.62 100 SER A C 1
ATOM 824 O O . SER A 1 100 ? -17.652 2.386 17.507 1.00 95.62 100 SER A O 1
ATOM 826 N N . LEU A 1 101 ? -16.173 3.802 18.396 1.00 95.06 101 LEU A N 1
ATOM 827 C CA . LEU A 1 101 ? -15.192 3.607 17.325 1.00 95.06 101 LEU A CA 1
ATOM 828 C C . LEU A 1 101 ? -14.600 2.190 17.345 1.00 95.06 101 LEU A C 1
ATOM 830 O O . LEU A 1 101 ? -14.363 1.612 16.289 1.00 95.06 101 LEU A O 1
ATOM 834 N N . LEU A 1 102 ? -14.327 1.609 18.512 1.00 93.94 102 LEU A N 1
ATOM 835 C CA . LEU A 1 102 ? -13.797 0.244 18.596 1.00 93.94 102 LEU A CA 1
ATOM 836 C C . LEU A 1 102 ? -14.803 -0.800 18.102 1.00 93.94 102 LEU A C 1
ATOM 838 O O . LEU A 1 102 ? -14.395 -1.724 17.402 1.00 93.94 102 LEU A O 1
ATOM 842 N N . GLU A 1 103 ? -16.089 -0.614 18.400 1.00 94.88 103 GLU A N 1
ATOM 843 C CA . GLU A 1 103 ? -17.184 -1.454 17.893 1.00 94.88 103 GLU A CA 1
ATOM 844 C C . GLU A 1 103 ? -17.298 -1.365 16.362 1.00 94.88 103 GLU A C 1
ATOM 846 O O . GLU A 1 103 ? -17.454 -2.378 15.687 1.00 94.88 103 GLU A O 1
ATOM 851 N N . ASN A 1 104 ? -17.103 -0.172 15.794 1.00 93.19 104 ASN A N 1
ATOM 852 C CA . ASN A 1 104 ? -17.189 0.087 14.352 1.00 93.19 104 ASN A CA 1
ATOM 853 C C . ASN A 1 104 ? -15.823 0.058 13.644 1.00 93.19 104 ASN A C 1
ATOM 855 O O . ASN A 1 104 ? -15.520 0.902 12.793 1.00 93.19 104 ASN A O 1
ATOM 859 N N . LYS A 1 105 ? -14.947 -0.880 14.018 1.00 93.50 105 LYS A N 1
ATOM 860 C CA . LYS A 1 105 ? -13.609 -0.987 13.424 1.00 93.50 105 LYS A CA 1
ATOM 861 C C . LYS A 1 105 ? -13.699 -1.377 11.937 1.00 93.50 105 LYS A C 1
ATOM 863 O O . LYS A 1 105 ? -14.192 -2.461 11.635 1.00 93.50 105 LYS A O 1
ATOM 868 N N . PRO A 1 106 ? -13.145 -0.574 11.007 1.00 94.06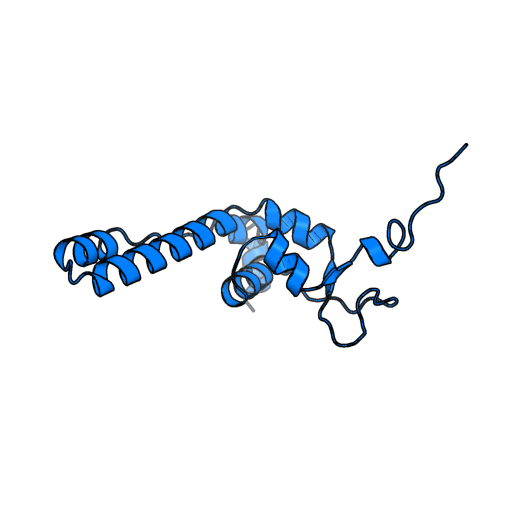 106 PRO A N 1
ATOM 869 C CA . PRO A 1 106 ? -13.146 -0.924 9.593 1.00 94.06 106 PRO A CA 1
ATOM 870 C C . PRO A 1 106 ? -12.241 -2.129 9.323 1.00 94.06 106 PRO A C 1
ATOM 872 O O . PRO A 1 106 ? -11.112 -2.216 9.826 1.00 94.06 106 PRO A O 1
ATOM 875 N N . THR A 1 107 ? -12.732 -3.037 8.487 1.00 93.25 107 THR A N 1
ATOM 876 C CA . THR A 1 107 ? -12.035 -4.237 8.016 1.00 93.25 107 THR A CA 1
ATOM 877 C C . THR A 1 107 ? -12.001 -4.266 6.486 1.00 93.25 107 THR A C 1
ATOM 879 O O . THR A 1 107 ? -12.609 -3.437 5.805 1.00 93.25 107 THR A O 1
ATOM 882 N N . TYR A 1 108 ? -11.225 -5.192 5.934 1.00 92.69 108 TYR A N 1
ATOM 883 C CA . TYR A 1 108 ? -11.162 -5.460 4.503 1.00 92.69 108 TYR A CA 1
ATOM 884 C C . TYR A 1 108 ? -11.035 -6.961 4.282 1.00 92.69 108 TYR A C 1
ATOM 886 O O . TYR A 1 108 ? -10.496 -7.664 5.139 1.00 92.69 108 TYR A O 1
ATOM 894 N N . THR A 1 109 ? -11.497 -7.430 3.129 1.00 93.94 109 THR A N 1
ATOM 895 C CA . THR A 1 109 ? -11.276 -8.802 2.673 1.00 93.94 109 THR A CA 1
ATOM 896 C C . THR A 1 109 ? -10.226 -8.822 1.563 1.00 93.94 109 THR A C 1
ATOM 898 O O . THR A 1 109 ? -9.832 -7.776 1.039 1.00 93.94 109 THR A O 1
ATOM 901 N N . LEU A 1 110 ? -9.708 -10.012 1.258 1.00 93.69 110 LEU A N 1
ATOM 902 C CA . LEU A 1 110 ? -8.713 -10.228 0.201 1.00 93.69 110 LEU A CA 1
ATOM 903 C C . LEU A 1 110 ? -9.286 -11.033 -0.971 1.00 93.69 110 LEU A C 1
ATOM 905 O O . LEU A 1 110 ? -8.547 -11.406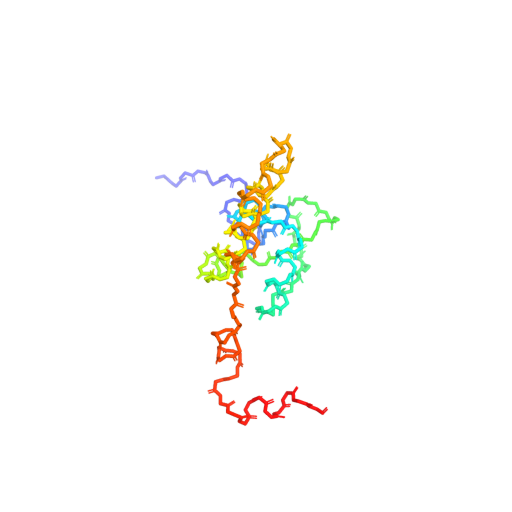 -1.877 1.00 93.69 110 LEU A O 1
ATOM 909 N N . ASP A 1 111 ? -10.594 -11.281 -0.966 1.00 92.81 111 ASP A N 1
ATOM 910 C CA . ASP A 1 111 ? -11.263 -12.229 -1.860 1.00 92.81 111 ASP A CA 1
ATOM 911 C C . ASP A 1 111 ? -11.067 -11.859 -3.333 1.00 92.81 111 ASP A C 1
ATOM 913 O O . ASP A 1 111 ? -10.823 -12.729 -4.170 1.00 92.81 111 ASP A O 1
ATOM 917 N N . HIS A 1 112 ? -11.108 -10.559 -3.654 1.00 91.94 112 HIS A N 1
ATOM 918 C CA . HIS A 1 112 ? -10.874 -10.075 -5.016 1.00 91.94 112 HIS A CA 1
ATOM 919 C C . HIS A 1 112 ? -9.433 -10.313 -5.471 1.00 91.94 112 HIS A C 1
ATOM 921 O O . HIS A 1 112 ? -9.215 -10.673 -6.622 1.00 91.94 112 HIS A O 1
ATOM 927 N N . ILE A 1 113 ? -8.453 -10.163 -4.574 1.00 92.56 113 ILE A N 1
ATOM 928 C CA . ILE A 1 113 ? -7.038 -10.405 -4.885 1.00 92.56 113 ILE A CA 1
ATOM 929 C C . ILE A 1 113 ? -6.782 -11.896 -5.078 1.00 92.56 113 ILE A C 1
ATOM 931 O O . ILE A 1 113 ? -6.090 -12.274 -6.020 1.00 92.56 113 ILE A O 1
ATOM 935 N N . VAL A 1 114 ? -7.343 -12.736 -4.206 1.00 92.62 114 VAL A N 1
ATOM 936 C CA . VAL A 1 114 ? -7.198 -14.193 -4.297 1.00 92.62 114 VAL A CA 1
ATOM 937 C C . VAL A 1 114 ? -7.801 -14.701 -5.606 1.00 92.62 114 VAL A C 1
ATOM 939 O O . VAL A 1 114 ? -7.130 -15.429 -6.328 1.00 92.62 114 VAL A O 1
ATOM 942 N N . ARG A 1 115 ? -9.010 -14.252 -5.967 1.00 92.75 115 ARG A N 1
ATOM 943 C CA . ARG A 1 115 ? -9.678 -14.648 -7.218 1.00 92.75 115 ARG A CA 1
ATOM 944 C C . ARG A 1 115 ? -8.951 -14.161 -8.475 1.00 92.75 115 ARG A C 1
ATOM 946 O O . ARG A 1 115 ? -8.955 -14.848 -9.487 1.00 92.75 115 ARG A O 1
ATOM 953 N N . GLU A 1 116 ? -8.334 -12.982 -8.423 1.00 91.69 116 GLU A N 1
ATOM 954 C CA . GLU A 1 116 ? -7.514 -12.466 -9.526 1.00 91.69 116 GLU A CA 1
ATOM 955 C C . GLU A 1 116 ? -6.223 -13.277 -9.701 1.00 91.69 116 GLU A C 1
ATOM 957 O O . GLU A 1 116 ? -5.782 -13.490 -10.828 1.00 91.69 116 GLU A O 1
ATOM 962 N N . ARG A 1 117 ? -5.620 -13.739 -8.597 1.00 90.38 117 ARG A N 1
ATOM 963 C CA . ARG A 1 117 ? -4.383 -14.528 -8.626 1.00 90.38 117 ARG A CA 1
ATOM 964 C C . ARG A 1 117 ? -4.622 -15.988 -9.014 1.00 90.38 117 ARG A C 1
ATOM 966 O O . ARG A 1 117 ? -3.810 -16.540 -9.749 1.00 90.38 117 ARG A O 1
ATOM 973 N N . TYR A 1 118 ? -5.719 -16.582 -8.552 1.00 93.62 118 TYR A N 1
ATOM 974 C CA . TYR A 1 118 ? -6.092 -17.970 -8.824 1.00 93.62 118 TYR A CA 1
ATOM 975 C C . TYR A 1 118 ? -7.503 -18.007 -9.429 1.00 93.62 118 TYR A C 1
ATOM 977 O O . TYR A 1 118 ? -8.491 -18.129 -8.698 1.00 93.62 118 TYR A O 1
ATOM 985 N N . PRO A 1 119 ? -7.623 -17.859 -10.763 1.00 94.31 119 PRO A N 1
ATOM 986 C CA . PRO A 1 119 ? -8.920 -17.828 -11.435 1.00 94.31 119 PRO A CA 1
ATOM 987 C C . PRO A 1 119 ? -9.700 -19.141 -11.306 1.00 94.31 119 PRO A C 1
ATOM 989 O O . PRO A 1 119 ? -10.931 -19.123 -11.322 1.00 94.31 119 PRO A O 1
ATOM 992 N N . SER A 1 120 ? -9.000 -20.273 -11.174 1.00 95.00 120 SER A N 1
ATOM 993 C CA . SER A 1 120 ? -9.598 -21.589 -10.962 1.00 95.00 120 SER A CA 1
ATOM 994 C C . SER A 1 120 ? -9.093 -22.264 -9.684 1.00 95.00 120 SER A C 1
ATOM 996 O O . SER A 1 120 ? -8.020 -21.957 -9.165 1.00 95.00 120 SER A O 1
ATOM 998 N N . PHE A 1 121 ? -9.860 -23.238 -9.189 1.00 93.56 121 PHE A N 1
ATOM 999 C CA . PHE A 1 121 ? -9.476 -24.041 -8.025 1.00 93.56 121 PHE A CA 1
ATOM 1000 C C . PHE A 1 121 ? -8.184 -24.838 -8.262 1.00 93.56 121 PHE A C 1
ATOM 1002 O O . PHE A 1 121 ? -7.340 -24.921 -7.375 1.00 93.56 121 PHE A O 1
ATOM 1009 N N . ASN A 1 122 ? -7.992 -25.361 -9.476 1.00 94.75 122 ASN A N 1
ATOM 1010 C CA . ASN A 1 122 ? -6.772 -26.083 -9.838 1.00 94.75 122 ASN A CA 1
ATOM 1011 C C . ASN A 1 122 ? -5.536 -25.173 -9.808 1.00 94.75 122 ASN A C 1
ATOM 1013 O O . ASN A 1 122 ? -4.464 -25.636 -9.430 1.00 94.75 122 ASN A O 1
ATOM 1017 N N . ASP A 1 123 ? -5.677 -23.892 -10.172 1.00 93.12 123 ASP A N 1
ATOM 1018 C CA . ASP A 1 123 ? -4.574 -22.925 -10.070 1.00 93.12 123 ASP A CA 1
ATOM 1019 C C . ASP A 1 123 ? -4.175 -22.695 -8.611 1.00 93.12 123 ASP A C 1
ATOM 1021 O O . ASP A 1 123 ? -2.989 -22.600 -8.315 1.00 93.12 123 ASP A O 1
ATOM 1025 N N . ALA A 1 124 ? -5.152 -22.656 -7.699 1.00 94.19 124 ALA A N 1
ATOM 1026 C CA . ALA A 1 124 ? -4.887 -22.549 -6.267 1.00 94.19 124 ALA A CA 1
ATOM 1027 C C . ALA A 1 124 ? -4.225 -23.820 -5.709 1.00 94.19 124 ALA A C 1
ATOM 1029 O O . ALA A 1 124 ? -3.270 -23.718 -4.948 1.00 94.19 124 ALA A O 1
ATOM 1030 N N . LEU A 1 125 ? 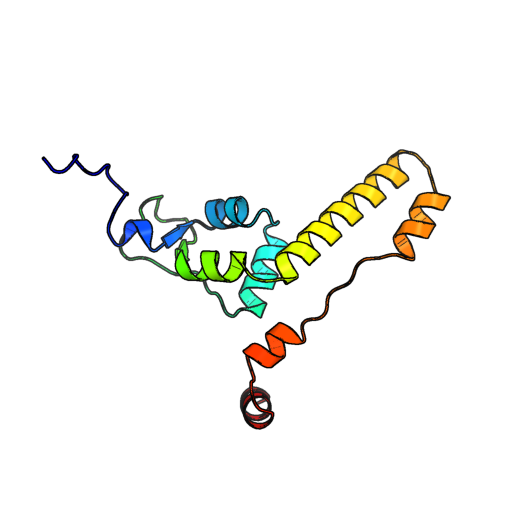-4.689 -25.011 -6.112 1.00 94.00 125 LEU A N 1
ATOM 1031 C CA . LEU A 1 125 ? -4.101 -26.286 -5.680 1.00 94.00 125 LEU A CA 1
ATOM 1032 C C . LEU A 1 125 ? -2.636 -26.440 -6.099 1.00 94.00 125 LEU A C 1
ATOM 1034 O O . LEU A 1 125 ? -1.840 -26.965 -5.331 1.00 94.00 125 LEU A O 1
ATOM 1038 N N . ARG A 1 126 ? -2.272 -25.982 -7.302 1.00 93.31 126 ARG A N 1
ATOM 1039 C CA . ARG A 1 126 ? -0.889 -26.059 -7.801 1.00 93.31 126 ARG A CA 1
ATOM 1040 C C . ARG A 1 126 ? 0.099 -25.200 -7.014 1.00 93.31 126 ARG A C 1
ATOM 1042 O O . ARG A 1 126 ? 1.290 -25.453 -7.110 1.00 93.31 126 ARG A O 1
ATOM 1049 N N . ASP A 1 127 ? -0.383 -24.189 -6.298 1.00 90.75 127 ASP A N 1
ATOM 1050 C CA . ASP A 1 127 ? 0.446 -23.250 -5.533 1.00 90.75 127 ASP A CA 1
ATOM 1051 C C . ASP A 1 127 ? 0.485 -23.590 -4.028 1.00 90.75 127 ASP A C 1
ATOM 1053 O O . ASP A 1 127 ? 1.071 -22.843 -3.248 1.00 90.75 127 ASP A O 1
ATOM 1057 N N . LEU A 1 128 ? -0.174 -24.682 -3.605 1.00 87.31 128 LEU A N 1
ATOM 1058 C CA . LEU A 1 128 ? -0.319 -25.070 -2.195 1.00 87.31 128 LEU A CA 1
ATOM 1059 C C . LEU A 1 128 ? 0.789 -25.983 -1.640 1.00 87.31 128 LEU A C 1
ATOM 1061 O O . LEU A 1 128 ? 0.723 -26.221 -0.440 1.00 87.31 128 LEU A O 1
ATOM 1065 N N . ASP A 1 129 ? 1.740 -26.439 -2.472 1.00 71.06 129 ASP A N 1
ATOM 1066 C CA . ASP A 1 129 ? 2.884 -27.343 -2.167 1.00 71.06 129 ASP A CA 1
ATOM 1067 C C . ASP A 1 129 ? 2.783 -28.184 -0.872 1.00 71.06 129 ASP A C 1
ATOM 1069 O O . ASP A 1 129 ? 3.072 -27.670 0.237 1.00 71.06 129 ASP A O 1
#

Radius of gyration: 19.98 Å; chains: 1; bounding box: 40×50×62 Å

InterPro domains:
  IPR010613 Pescadillo [PF06732] (6-129)
  IPR010613 Pescadillo [PTHR12221] (1-129)

Sequence (129 aa):
MKKKLKKGQKGNATNYITRRKALTKLQIGLADFRRLCILKGIFPRNPKKKAEGNLKTYYLNKDIQFLAHEPLLDKFREIRAYRKKIVRAKSRNEPGIVKSLLENKPTYTLDHIVRERYPSFNDALRDLD

Foldseek 3Di:
DDDPDDPQPDDPSLQKDFPVVLCVVLVADPVVVVVLCVLQVWDWDQDPDDPPDRPTTIGTPVVSVVSSPDPVSVLRVVQVVLVVQLVVCVVVVPVVSNVVSVVVHRDDDSVVSVCVQQVDPVSVVVVPD

pLDDT: mean 90.12, std 10.11, range [46.56, 97.06]

Secondary structure (DSSP, 8-state):
-PPPPPTTSSSHHHHEEEHHHHHHHHT--HHHHHHHHHHHT---B--SS-TT-TTS-EEEHHHHHHHHT-THHHHHHHHHHHHHHHHHHHHTT-HHHHHHHHHT------HHHHHHH-SSHHHHHHT--